Protein AF-A0ABD3ML19-F1 (afdb_monomer_lite)

Structure (mmCIF, N/CA/C/O backbone):
data_AF-A0ABD3ML19-F1
#
_entry.id   AF-A0ABD3ML19-F1
#
loop_
_atom_site.group_PDB
_atom_site.id
_atom_site.type_symbol
_atom_site.label_atom_id
_atom_site.label_alt_id
_atom_site.label_comp_id
_atom_site.label_asym_id
_atom_site.label_entity_id
_atom_site.label_seq_id
_atom_site.pdbx_PDB_ins_code
_atom_site.Cartn_x
_atom_site.Cartn_y
_atom_site.Cartn_z
_atom_site.occupancy
_atom_site.B_iso_or_equiv
_atom_site.auth_seq_id
_atom_site.auth_comp_id
_atom_site.auth_asym_id
_atom_site.auth_atom_id
_atom_site.pdbx_PDB_model_num
ATOM 1 N N . MET A 1 1 ? -21.922 10.630 5.874 1.00 62.25 1 MET A N 1
ATOM 2 C CA . MET A 1 1 ? -21.985 9.296 5.237 1.00 62.25 1 MET A CA 1
ATOM 3 C C . MET A 1 1 ? -21.032 8.283 5.878 1.00 62.25 1 MET A C 1
ATOM 5 O O . MET A 1 1 ? -21.517 7.328 6.463 1.00 62.25 1 MET A O 1
ATOM 9 N N . ILE A 1 2 ? -19.708 8.505 5.891 1.00 71.00 2 ILE A N 1
ATOM 10 C CA . ILE A 1 2 ? -18.731 7.549 6.473 1.00 71.00 2 ILE A CA 1
ATOM 11 C C . ILE A 1 2 ? -18.964 7.279 7.972 1.00 71.00 2 ILE A C 1
ATOM 13 O O . ILE A 1 2 ? -18.932 6.132 8.404 1.00 71.00 2 ILE A O 1
ATOM 17 N N . ARG A 1 3 ? -19.292 8.309 8.768 1.00 67.81 3 ARG A N 1
ATOM 18 C CA . ARG A 1 3 ? -19.617 8.132 10.199 1.00 67.81 3 ARG A CA 1
ATOM 19 C C . ARG A 1 3 ? -20.855 7.258 10.447 1.00 67.81 3 ARG A C 1
AT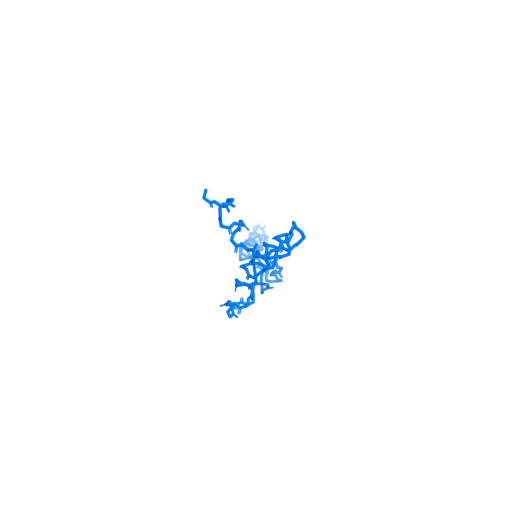OM 21 O O . ARG A 1 3 ? -20.867 6.504 11.409 1.00 67.81 3 ARG A O 1
ATOM 28 N N . GLN A 1 4 ? -21.861 7.322 9.573 1.00 76.00 4 GLN A N 1
ATOM 29 C CA . GLN A 1 4 ? -23.070 6.493 9.684 1.00 76.00 4 GLN A CA 1
ATOM 30 C C . GLN A 1 4 ? -22.781 5.024 9.341 1.00 76.00 4 GLN A C 1
ATOM 32 O O . GLN A 1 4 ? -23.364 4.128 9.941 1.00 76.00 4 GLN A O 1
ATOM 37 N N . LEU A 1 5 ? -21.852 4.775 8.412 1.00 72.69 5 LEU A N 1
ATOM 38 C CA . LEU A 1 5 ? -21.351 3.433 8.099 1.00 72.69 5 LEU A CA 1
ATOM 39 C C . LEU A 1 5 ? -20.512 2.854 9.246 1.00 72.69 5 LEU A C 1
ATOM 41 O O . LEU A 1 5 ? -20.691 1.693 9.596 1.00 72.69 5 LEU A O 1
ATOM 45 N N . LEU A 1 6 ? -19.665 3.663 9.890 1.00 68.12 6 LEU A N 1
ATOM 46 C CA . LEU A 1 6 ? -18.904 3.234 11.072 1.00 68.12 6 LEU A CA 1
ATOM 47 C C . LEU A 1 6 ? -19.811 2.885 12.261 1.00 68.12 6 LEU A C 1
ATOM 49 O O . LEU A 1 6 ? -19.542 1.927 12.974 1.00 68.12 6 LEU A O 1
ATOM 53 N N . GLN A 1 7 ? -20.911 3.618 12.446 1.00 71.19 7 GLN A N 1
ATOM 54 C CA . GLN A 1 7 ? -21.905 3.338 13.491 1.00 71.19 7 GLN A CA 1
ATOM 55 C C . GLN A 1 7 ? -22.711 2.051 13.251 1.00 71.19 7 GLN A C 1
ATOM 57 O O . GLN A 1 7 ? -23.351 1.560 14.176 1.00 71.19 7 GLN A O 1
ATOM 62 N N . ARG A 1 8 ? -22.693 1.497 12.030 1.00 77.44 8 ARG A N 1
ATOM 63 C CA . ARG A 1 8 ? -23.323 0.206 11.701 1.00 77.44 8 ARG A CA 1
ATOM 64 C C . ARG A 1 8 ? -22.439 -0.990 12.053 1.00 77.44 8 ARG A C 1
ATOM 66 O O . ARG A 1 8 ? -22.950 -2.105 12.076 1.00 77.44 8 ARG A O 1
ATOM 73 N N . LEU A 1 9 ? -21.146 -0.781 12.317 1.00 74.94 9 LEU A N 1
ATOM 74 C CA . LEU A 1 9 ? -20.258 -1.839 12.792 1.00 74.94 9 LEU A CA 1
ATOM 75 C C . LEU A 1 9 ? -20.494 -2.056 14.295 1.00 74.94 9 LEU A C 1
ATOM 77 O O . LEU A 1 9 ? -20.227 -1.141 15.078 1.00 74.94 9 LEU A O 1
ATOM 81 N N . PRO A 1 10 ? -20.991 -3.235 14.716 1.00 73.75 10 PRO A N 1
ATOM 82 C CA . PRO A 1 10 ? -21.176 -3.530 16.128 1.00 73.75 10 PRO A CA 1
ATOM 83 C C . PRO A 1 10 ? -19.806 -3.623 16.809 1.00 73.75 10 PRO A C 1
ATOM 85 O O . PRO A 1 10 ? -18.977 -4.457 16.452 1.00 73.75 10 PRO A O 1
ATOM 88 N N . GLY A 1 11 ? -19.556 -2.746 17.780 1.00 78.75 11 GLY A N 1
ATOM 89 C CA . GLY A 1 11 ? -18.314 -2.745 18.548 1.00 78.75 11 GLY A CA 1
ATOM 90 C C . GLY A 1 11 ? -17.912 -1.363 19.053 1.00 78.75 11 GLY A C 1
ATOM 91 O O . GLY A 1 11 ? -18.411 -0.336 18.595 1.00 78.75 11 GLY A O 1
ATOM 92 N N . GLY A 1 12 ? -17.000 -1.348 20.025 1.00 85.12 12 GLY A N 1
ATOM 93 C CA . GLY A 1 12 ? -16.412 -0.117 20.550 1.00 85.12 12 GLY A CA 1
ATOM 94 C C . GLY A 1 12 ? -15.369 0.484 19.604 1.00 85.12 12 GLY A C 1
ATOM 95 O O . GLY A 1 12 ? -15.089 -0.037 18.522 1.00 85.12 12 GLY A O 1
ATOM 96 N N . GLN A 1 13 ? -14.729 1.565 20.044 1.00 85.44 13 GLN A N 1
ATOM 97 C CA . GLN A 1 13 ? -13.725 2.285 19.253 1.00 85.44 13 GLN A CA 1
ATOM 98 C C . GLN A 1 13 ? -12.569 1.391 18.771 1.00 85.44 13 GLN A C 1
ATOM 100 O O . GLN A 1 13 ? -12.130 1.505 17.628 1.00 85.44 13 GLN A O 1
ATOM 105 N N . ASN A 1 14 ? -12.135 0.443 19.604 1.00 88.50 14 ASN A N 1
ATOM 106 C CA . ASN A 1 14 ? -11.073 -0.505 19.258 1.00 88.50 14 ASN A CA 1
ATOM 107 C C . ASN A 1 14 ? -11.479 -1.433 18.104 1.00 88.50 14 ASN A C 1
ATOM 109 O O . ASN A 1 14 ? -10.672 -1.713 17.221 1.00 88.50 14 ASN A O 1
ATOM 113 N N . THR A 1 15 ? -12.740 -1.871 18.071 1.00 89.06 15 THR A N 1
ATOM 114 C CA . THR A 1 15 ? -13.270 -2.717 16.995 1.00 89.06 15 THR A CA 1
ATOM 115 C C . THR A 1 15 ? -13.324 -1.948 15.678 1.00 89.06 15 THR A C 1
ATOM 117 O O . THR A 1 15 ? -12.925 -2.476 14.645 1.00 89.06 15 THR A O 1
ATOM 120 N N . GLN A 1 16 ? -13.751 -0.682 15.707 1.00 86.62 16 GLN A N 1
ATOM 121 C CA . GLN A 1 16 ? -13.775 0.166 14.511 1.00 86.62 16 GLN A CA 1
ATOM 122 C C . GLN A 1 16 ? -12.363 0.421 13.964 1.00 86.62 16 GLN A C 1
ATOM 124 O O . GLN A 1 16 ? -12.152 0.335 12.754 1.00 86.62 16 GLN A O 1
ATOM 129 N N . ALA A 1 17 ? -11.392 0.680 14.847 1.00 89.25 17 ALA A N 1
ATOM 130 C CA . ALA A 1 17 ? -9.993 0.857 14.467 1.00 89.25 17 ALA A CA 1
ATOM 1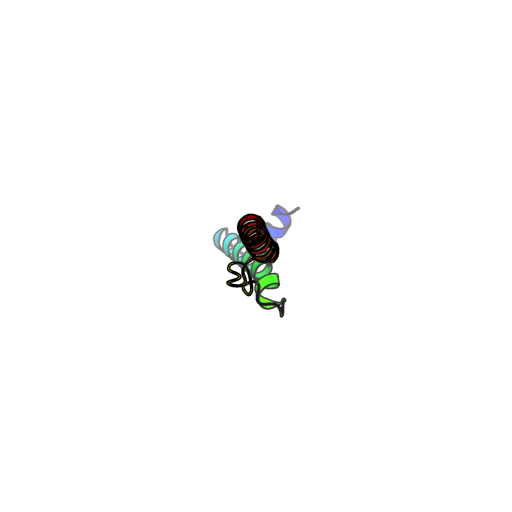31 C C . ALA A 1 17 ? -9.400 -0.418 13.851 1.00 89.25 17 ALA A C 1
ATOM 133 O O . ALA A 1 17 ? -8.749 -0.349 12.808 1.00 89.25 17 ALA A O 1
ATOM 134 N N . PHE A 1 18 ? -9.669 -1.581 14.448 1.00 91.81 18 PHE A N 1
ATOM 135 C CA . PHE A 1 18 ? -9.230 -2.868 13.915 1.00 91.81 18 PHE A CA 1
ATOM 136 C C . PHE A 1 18 ? -9.816 -3.127 12.524 1.00 91.81 18 PHE A C 1
ATOM 138 O O . PHE A 1 18 ? -9.062 -3.335 11.579 1.00 91.81 18 PHE A O 1
ATOM 145 N N . VAL A 1 19 ? -11.142 -3.019 12.370 1.00 90.94 19 VAL A N 1
ATOM 146 C CA . VAL A 1 19 ? -11.820 -3.255 11.086 1.00 90.94 19 VAL A CA 1
ATOM 147 C C . VAL A 1 19 ? -11.306 -2.304 10.007 1.00 90.94 19 VAL A C 1
ATOM 149 O O . VAL A 1 19 ? -10.990 -2.752 8.908 1.00 90.94 19 VAL A O 1
ATOM 152 N N . GLY A 1 20 ? -11.164 -1.011 10.315 1.00 90.81 20 GLY A N 1
ATOM 153 C CA . GLY A 1 20 ? -10.623 -0.033 9.370 1.00 90.81 20 GLY A CA 1
ATOM 154 C C . GLY A 1 20 ? -9.187 -0.352 8.945 1.00 90.81 20 GLY A C 1
ATOM 155 O O . GLY A 1 20 ? -8.868 -0.289 7.758 1.00 90.81 20 GLY A O 1
ATOM 156 N N . THR A 1 21 ? -8.342 -0.758 9.895 1.00 93.19 21 THR A N 1
ATOM 157 C CA . THR A 1 21 ? -6.940 -1.112 9.627 1.00 93.19 21 THR A CA 1
ATOM 158 C C . THR A 1 21 ? -6.836 -2.387 8.792 1.00 93.19 21 THR A C 1
ATOM 160 O O . THR A 1 21 ? -6.107 -2.411 7.803 1.00 93.19 21 THR A O 1
ATOM 163 N N . SER A 1 22 ? -7.600 -3.430 9.126 1.00 94.81 22 SER A N 1
ATOM 164 C CA . SER A 1 22 ? -7.638 -4.678 8.355 1.00 94.81 22 SER A CA 1
ATOM 165 C C . SER A 1 22 ? -8.138 -4.456 6.929 1.00 94.81 22 SER A C 1
ATOM 167 O O . SER A 1 22 ? -7.572 -5.018 5.994 1.00 94.81 22 SER A O 1
ATOM 169 N N . LEU A 1 23 ? -9.157 -3.610 6.744 1.00 93.75 23 LEU A N 1
ATOM 1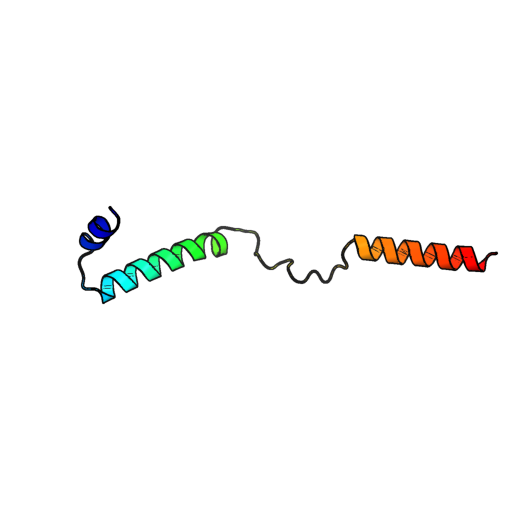70 C CA . LEU A 1 23 ? -9.684 -3.290 5.418 1.00 93.75 23 LEU A CA 1
ATOM 171 C C . LEU A 1 23 ? -8.642 -2.553 4.563 1.00 93.75 23 LEU A C 1
ATOM 173 O O . LEU A 1 23 ? -8.453 -2.884 3.394 1.00 93.75 23 LEU A O 1
ATOM 177 N N . LEU A 1 24 ? -7.934 -1.589 5.160 1.00 93.75 24 LEU A N 1
ATOM 178 C CA . LEU A 1 24 ? -6.871 -0.844 4.488 1.00 93.75 24 LEU A CA 1
ATOM 179 C C . LEU A 1 24 ? -5.701 -1.757 4.099 1.00 93.75 24 LEU A C 1
ATOM 181 O O . LEU A 1 24 ? -5.244 -1.713 2.960 1.00 93.75 24 LEU A O 1
ATOM 185 N N . LEU A 1 25 ? -5.252 -2.620 5.015 1.00 95.25 25 LEU A N 1
ATOM 186 C CA . LEU A 1 25 ? -4.203 -3.603 4.733 1.00 95.25 25 LEU A CA 1
ATOM 187 C C . LEU A 1 25 ? -4.620 -4.570 3.622 1.00 95.25 25 LEU A C 1
ATOM 189 O O . LEU A 1 25 ? -3.818 -4.857 2.738 1.00 95.25 25 LEU A O 1
ATOM 193 N N . GLY A 1 26 ? -5.878 -5.020 3.628 1.00 93.88 26 GLY A N 1
ATOM 194 C CA . GLY A 1 26 ? -6.433 -5.855 2.566 1.00 93.88 26 GLY A CA 1
ATOM 195 C C . GLY A 1 26 ? -6.366 -5.174 1.199 1.00 93.88 26 GLY A C 1
ATOM 196 O O . GLY A 1 26 ? -5.894 -5.779 0.240 1.00 93.88 26 GLY A O 1
ATOM 197 N N . LEU A 1 27 ? -6.752 -3.897 1.111 1.00 92.31 27 LEU A N 1
ATOM 198 C CA . LEU A 1 27 ? -6.657 -3.119 -0.130 1.00 92.31 27 LEU A CA 1
ATOM 199 C C . LEU A 1 27 ? -5.208 -2.947 -0.605 1.00 92.31 27 LEU A C 1
ATOM 201 O O . LEU A 1 27 ? -4.937 -3.098 -1.795 1.00 92.31 27 LEU A O 1
ATOM 205 N N . CYS A 1 28 ? -4.271 -2.685 0.308 1.00 88.62 28 CYS A N 1
ATOM 206 C CA . CYS A 1 28 ? -2.846 -2.588 -0.020 1.00 88.62 28 CYS A CA 1
ATOM 207 C C . CYS A 1 28 ? -2.243 -3.932 -0.460 1.00 88.62 28 CYS A C 1
ATOM 209 O O . CYS A 1 28 ? -1.292 -3.951 -1.239 1.00 88.62 28 CYS A O 1
ATOM 211 N N . ALA A 1 29 ? -2.799 -5.053 0.003 1.00 88.19 29 ALA A N 1
ATOM 212 C CA . ALA A 1 29 ? -2.356 -6.391 -0.370 1.00 88.19 29 ALA A CA 1
ATOM 213 C C . ALA A 1 29 ? -2.803 -6.794 -1.789 1.00 88.19 29 ALA A C 1
ATOM 215 O O . ALA A 1 29 ? -2.097 -7.550 -2.454 1.00 88.19 29 ALA A O 1
ATOM 216 N N . VAL A 1 30 ? -3.922 -6.261 -2.300 1.00 86.94 30 VAL A N 1
ATOM 217 C CA . VAL A 1 30 ? -4.428 -6.568 -3.654 1.00 86.94 30 VAL A CA 1
ATOM 218 C C . VAL A 1 30 ? -3.352 -6.416 -4.740 1.00 86.94 30 VAL A C 1
ATOM 220 O O . VAL A 1 30 ? -3.096 -7.401 -5.427 1.00 86.94 30 VAL A O 1
ATOM 223 N N . PRO A 1 31 ? -2.672 -5.267 -4.921 1.00 82.19 31 PRO A N 1
ATOM 224 C CA . PRO A 1 31 ? -1.648 -5.133 -5.959 1.00 82.19 31 PRO A CA 1
ATOM 225 C C . PRO A 1 31 ? -0.401 -5.996 -5.719 1.00 82.19 31 PRO A C 1
ATOM 227 O O . PRO A 1 31 ? 0.310 -6.272 -6.681 1.00 82.19 31 PRO A O 1
ATOM 230 N N . VAL A 1 32 ? -0.136 -6.410 -4.475 1.00 79.88 32 VAL A N 1
ATOM 231 C CA . VAL A 1 32 ? 0.997 -7.282 -4.122 1.00 79.88 32 VAL A CA 1
ATOM 232 C C . VAL A 1 32 ? 0.730 -8.725 -4.549 1.00 79.88 32 VAL A C 1
ATOM 234 O O . VAL A 1 32 ? 1.626 -9.374 -5.075 1.00 79.88 32 VAL A O 1
ATOM 237 N N . PHE A 1 33 ? -0.496 -9.217 -4.349 1.00 81.94 33 PHE A N 1
ATOM 238 C CA . PHE A 1 33 ? -0.850 -10.618 -4.608 1.00 81.94 33 PHE A CA 1
ATOM 239 C C . PHE A 1 33 ? -1.607 -10.852 -5.921 1.00 81.94 33 PHE A C 1
ATOM 241 O O . PHE A 1 33 ? -1.639 -11.978 -6.398 1.00 81.94 33 PHE A O 1
ATOM 248 N N . SER A 1 34 ? -2.218 -9.821 -6.512 1.00 79.94 34 SER A N 1
ATOM 249 C CA . SER A 1 34 ? -3.013 -9.958 -7.749 1.00 79.94 34 SER A CA 1
ATOM 250 C C . SER A 1 34 ? -2.205 -9.707 -9.021 1.00 79.94 34 SER A C 1
ATOM 252 O O . SER A 1 34 ? -2.730 -9.873 -10.118 1.00 79.94 34 SER A O 1
ATOM 254 N N . LYS A 1 35 ? -0.953 -9.255 -8.905 1.00 68.81 35 LYS A N 1
ATOM 255 C CA . LYS A 1 35 ? -0.060 -9.096 -10.054 1.00 68.81 35 LYS A CA 1
ATOM 256 C C . LYS A 1 35 ? 0.848 -10.319 -10.150 1.00 68.81 35 LYS A C 1
ATOM 258 O O . LYS A 1 35 ? 1.656 -10.546 -9.259 1.00 68.81 35 LYS A O 1
ATOM 263 N N . ASP A 1 36 ? 0.760 -11.047 -11.265 1.00 64.06 36 ASP A N 1
ATOM 264 C CA . ASP A 1 36 ? 1.726 -12.104 -11.620 1.00 64.06 36 ASP A CA 1
ATOM 265 C C . ASP A 1 36 ? 3.144 -11.544 -11.814 1.00 64.06 36 ASP A C 1
ATOM 267 O O . ASP A 1 36 ? 4.145 -12.254 -11.692 1.00 64.06 36 ASP A O 1
ATOM 271 N N . THR A 1 37 ? 3.252 -10.241 -12.084 1.00 63.94 37 THR A N 1
ATOM 272 C CA . THR A 1 37 ? 4.534 -9.551 -12.098 1.00 63.94 37 THR A CA 1
ATOM 273 C C . THR A 1 37 ? 4.953 -9.259 -10.662 1.00 63.94 37 THR A C 1
ATOM 275 O O . THR A 1 37 ? 4.358 -8.437 -9.965 1.00 63.94 37 THR A O 1
ATOM 278 N N . LYS A 1 38 ? 6.020 -9.922 -10.206 1.00 59.81 38 LYS A N 1
ATOM 279 C CA . LYS A 1 38 ? 6.707 -9.541 -8.969 1.00 59.81 38 LYS A CA 1
ATOM 280 C C . LYS A 1 38 ? 7.182 -8.095 -9.127 1.00 59.81 38 LYS A C 1
ATOM 282 O O . LYS A 1 38 ? 8.184 -7.842 -9.799 1.00 59.81 38 LYS A O 1
ATOM 287 N N . ALA A 1 39 ? 6.461 -7.140 -8.541 1.00 61.00 39 ALA A N 1
ATOM 288 C CA . ALA A 1 39 ? 6.936 -5.770 -8.402 1.00 61.00 39 ALA A CA 1
ATOM 289 C C . ALA A 1 39 ? 8.209 -5.821 -7.544 1.00 61.00 39 ALA A C 1
ATOM 291 O O . ALA A 1 39 ? 8.148 -5.995 -6.330 1.00 61.00 39 ALA A O 1
ATOM 292 N N . GLY A 1 40 ? 9.360 -5.808 -8.213 1.00 57.66 40 GLY A N 1
ATOM 293 C CA . GLY A 1 40 ? 10.649 -6.139 -7.611 1.00 57.66 40 GLY A CA 1
ATOM 294 C C . GLY A 1 40 ? 11.682 -6.700 -8.585 1.00 57.66 40 GLY A C 1
ATOM 295 O O . GLY A 1 40 ? 12.846 -6.766 -8.211 1.00 57.66 40 GLY A O 1
ATOM 296 N N . HIS A 1 41 ? 11.314 -7.058 -9.824 1.00 56.16 41 HIS A N 1
ATOM 297 C CA . HIS A 1 41 ? 12.331 -7.495 -10.788 1.00 56.16 41 HIS A CA 1
ATOM 298 C C . HIS A 1 41 ? 13.205 -6.344 -11.314 1.00 56.16 41 HIS A C 1
ATOM 300 O O . HIS A 1 41 ? 14.229 -6.639 -11.916 1.00 56.16 41 HIS A O 1
ATOM 306 N N . ASP A 1 42 ? 12.860 -5.061 -11.089 1.00 58.16 42 ASP A N 1
ATOM 307 C CA . ASP A 1 42 ? 13.759 -3.997 -11.551 1.00 58.16 42 ASP A CA 1
ATOM 308 C C . ASP A 1 42 ? 13.636 -2.606 -10.904 1.00 58.16 42 ASP A C 1
ATOM 310 O O . ASP A 1 42 ? 13.266 -1.622 -11.535 1.00 58.16 42 ASP A O 1
ATOM 314 N N . LEU A 1 43 ? 13.970 -2.491 -9.616 1.00 54.31 43 LEU A N 1
ATOM 315 C CA . LEU A 1 43 ? 14.422 -1.202 -9.047 1.00 54.31 43 LEU A CA 1
ATOM 316 C C . LEU A 1 43 ? 15.954 -1.147 -8.895 1.00 54.31 43 LEU A C 1
ATOM 318 O O . LEU A 1 43 ? 16.512 -0.099 -8.583 1.00 54.31 43 LEU A O 1
ATOM 322 N N . PHE A 1 44 ? 16.618 -2.276 -9.155 1.00 56.81 44 PHE A N 1
ATOM 323 C CA . PHE A 1 44 ? 18.065 -2.468 -9.139 1.00 56.81 44 PHE A CA 1
ATOM 324 C C . PHE A 1 44 ? 18.476 -3.313 -10.349 1.00 56.81 44 PHE A C 1
ATOM 326 O O . PHE A 1 44 ? 19.082 -4.374 -10.185 1.00 56.81 44 PHE A O 1
ATOM 333 N N . SER A 1 45 ? 18.122 -2.856 -11.554 1.00 60.19 45 SER A N 1
ATOM 334 C CA . SER A 1 45 ? 18.636 -3.452 -12.790 1.00 60.19 45 SER A CA 1
ATOM 335 C C . SER A 1 45 ? 20.136 -3.403 -12.740 1.00 60.19 45 SER A C 1
ATOM 337 O O . SER A 1 45 ? 20.742 -2.334 -12.774 1.00 60.19 45 SER A O 1
ATOM 339 N N . GLN A 1 46 ? 20.739 -4.574 -12.586 1.00 60.22 46 GLN A N 1
ATOM 340 C CA . GLN A 1 46 ? 22.170 -4.725 -12.789 1.00 60.22 46 GLN A CA 1
ATOM 341 C C . GLN A 1 46 ? 22.505 -4.650 -14.285 1.00 60.22 46 GLN A C 1
ATOM 343 O O . GLN A 1 46 ? 23.682 -4.567 -14.637 1.00 60.22 46 GLN A O 1
ATOM 348 N N . GLU A 1 47 ? 21.499 -4.625 -15.171 1.00 61.25 47 GLU A N 1
ATOM 349 C CA . GLU A 1 47 ? 21.704 -4.197 -16.546 1.00 61.25 47 GLU A CA 1
ATOM 350 C C . GLU A 1 47 ? 21.939 -2.687 -16.565 1.00 61.25 47 GLU A C 1
ATOM 352 O O . GLU A 1 47 ? 21.086 -1.880 -16.188 1.00 61.25 47 GLU A O 1
ATOM 357 N N . LYS A 1 48 ? 23.143 -2.297 -17.000 1.00 67.19 48 LYS A N 1
ATOM 358 C CA . LYS A 1 48 ? 23.449 -0.894 -17.278 1.00 67.19 48 LYS A CA 1
ATOM 359 C C . LYS A 1 48 ? 22.354 -0.344 -18.208 1.00 67.19 48 LYS A C 1
ATOM 361 O O . LYS A 1 48 ? 22.105 -0.955 -19.249 1.00 67.19 48 LYS A O 1
ATOM 366 N N . PRO A 1 49 ? 21.746 0.814 -17.891 1.00 74.38 49 PRO A N 1
ATOM 367 C CA . PRO A 1 49 ? 20.800 1.468 -18.783 1.00 74.38 49 PRO A CA 1
ATOM 368 C C . PRO A 1 49 ? 21.382 1.577 -20.195 1.00 74.38 49 PRO A C 1
ATOM 370 O O . PRO A 1 49 ? 22.555 1.930 -20.344 1.00 74.38 49 PRO A O 1
ATOM 373 N N . GLN A 1 50 ? 20.570 1.323 -21.226 1.00 72.50 50 GLN A N 1
ATOM 374 C CA . GLN A 1 50 ? 21.011 1.367 -22.630 1.00 72.50 50 GLN A CA 1
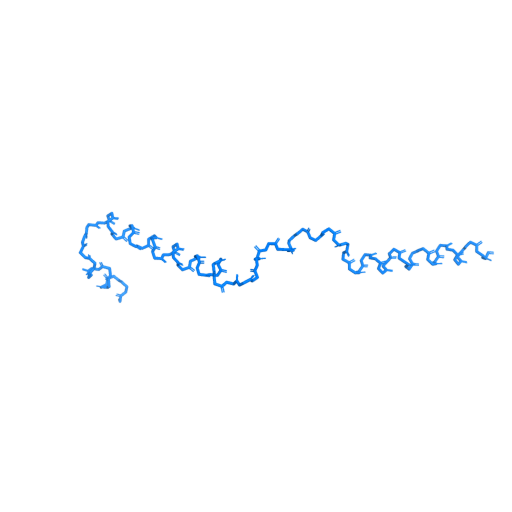ATOM 375 C C . GLN A 1 50 ? 21.727 2.683 -22.974 1.00 72.50 50 GLN A C 1
ATOM 377 O O . GLN A 1 50 ? 22.759 2.669 -23.639 1.00 72.50 50 GLN A O 1
ATOM 382 N N . ALA A 1 51 ? 21.272 3.800 -22.396 1.00 74.62 51 ALA A N 1
ATOM 383 C CA . ALA A 1 51 ? 21.906 5.110 -22.536 1.00 74.62 51 ALA A CA 1
ATOM 384 C C . ALA A 1 51 ? 23.382 5.151 -22.080 1.00 74.62 51 ALA A C 1
ATOM 386 O O . ALA A 1 51 ? 24.175 5.904 -22.639 1.00 74.62 51 ALA A O 1
ATOM 387 N N . ILE A 1 52 ? 23.776 4.353 -21.081 1.00 76.81 52 ILE A N 1
ATOM 388 C CA . ILE A 1 52 ? 25.171 4.262 -20.619 1.00 76.81 52 ILE A CA 1
ATOM 389 C C . ILE A 1 52 ? 25.994 3.396 -21.575 1.00 76.81 52 ILE A C 1
ATOM 391 O O . ILE A 1 52 ? 27.115 3.767 -21.917 1.00 76.81 52 ILE A O 1
ATOM 395 N N . ILE A 1 53 ? 25.436 2.272 -22.032 1.00 81.00 53 ILE A N 1
ATOM 396 C CA . ILE A 1 53 ? 26.105 1.355 -22.968 1.00 81.00 53 ILE A CA 1
ATOM 397 C C . ILE A 1 53 ? 26.399 2.070 -24.292 1.00 81.00 53 ILE A C 1
ATOM 399 O O . ILE A 1 53 ? 27.517 2.010 -24.809 1.00 81.00 53 ILE A O 1
ATOM 403 N N . GLU A 1 54 ? 25.416 2.795 -24.824 1.00 84.62 54 GLU A N 1
ATOM 404 C CA . GLU A 1 54 ? 25.568 3.571 -26.054 1.00 84.62 54 GLU A CA 1
ATOM 405 C C . GLU A 1 54 ? 26.638 4.656 -25.906 1.00 84.62 54 GLU A C 1
ATOM 407 O O . GLU A 1 54 ? 27.483 4.812 -26.792 1.00 84.62 54 GLU A O 1
ATOM 412 N N . ASN A 1 55 ? 26.666 5.347 -24.764 1.00 84.38 55 ASN A N 1
ATOM 413 C CA . ASN A 1 55 ? 27.641 6.398 -24.502 1.00 84.38 55 ASN A CA 1
ATOM 414 C C . ASN A 1 55 ? 29.070 5.841 -24.355 1.00 84.38 55 ASN A C 1
ATOM 416 O O . ASN A 1 55 ? 29.986 6.351 -24.997 1.00 84.38 55 ASN A O 1
ATOM 420 N N . GLU A 1 56 ? 29.265 4.736 -23.619 1.00 84.00 56 GLU A N 1
ATOM 421 C CA . GLU A 1 56 ? 30.561 4.034 -23.545 1.00 84.00 56 GLU A CA 1
ATOM 422 C C . GLU A 1 56 ? 31.048 3.601 -24.938 1.00 84.00 56 GLU A C 1
ATOM 424 O O . GLU A 1 56 ? 32.224 3.771 -25.273 1.00 84.00 56 GLU A O 1
ATOM 429 N N . SER A 1 57 ? 30.148 3.081 -25.780 1.00 83.75 57 SER A N 1
ATOM 430 C CA . SER A 1 57 ? 30.496 2.649 -27.138 1.00 83.75 57 SER A CA 1
ATOM 431 C C . SER A 1 57 ? 30.916 3.813 -28.041 1.00 83.75 57 SER A C 1
ATOM 433 O O . SER A 1 57 ? 31.832 3.666 -28.852 1.00 83.75 57 SER A O 1
ATOM 435 N N . ARG A 1 58 ? 30.277 4.978 -27.881 1.00 86.31 58 ARG A N 1
ATOM 436 C CA . ARG A 1 58 ? 30.566 6.194 -28.643 1.00 86.31 58 ARG A CA 1
ATOM 437 C C . ARG A 1 58 ? 31.891 6.819 -28.211 1.00 86.31 58 ARG A C 1
ATOM 439 O O . ARG A 1 58 ? 32.755 7.011 -29.056 1.00 86.31 58 ARG A O 1
ATOM 446 N N . LEU A 1 59 ? 32.100 7.005 -26.906 1.00 87.25 59 LEU A N 1
ATOM 447 C CA . LEU A 1 59 ? 33.367 7.485 -26.335 1.00 87.25 59 LEU A CA 1
ATOM 448 C C . LEU A 1 59 ? 34.560 6.628 -26.772 1.00 87.25 59 LEU A C 1
ATOM 450 O O . LEU A 1 59 ? 35.626 7.149 -27.096 1.00 87.25 59 LEU A O 1
ATOM 454 N N . ARG A 1 60 ? 34.381 5.303 -26.818 1.00 87.25 60 ARG A N 1
ATOM 455 C CA . ARG A 1 60 ? 35.431 4.385 -27.271 1.00 87.25 60 ARG A CA 1
ATOM 456 C C . ARG A 1 60 ? 35.761 4.551 -28.755 1.00 87.25 60 ARG A C 1
ATOM 458 O O . ARG A 1 60 ? 36.929 4.433 -29.116 1.00 87.25 60 ARG A O 1
ATOM 465 N N . LYS A 1 61 ? 34.762 4.798 -29.607 1.00 86.88 61 LYS A N 1
ATOM 466 C CA . LYS A 1 61 ? 34.970 5.061 -31.040 1.00 86.88 61 LYS A CA 1
ATOM 467 C C . LYS A 1 61 ? 35.683 6.389 -31.259 1.00 86.88 61 LYS A C 1
ATOM 469 O O . LYS A 1 61 ? 36.664 6.414 -31.994 1.00 86.88 61 LYS A O 1
ATOM 474 N N . ASP A 1 62 ? 35.245 7.438 -30.569 1.00 86.62 62 ASP A N 1
ATOM 475 C CA . ASP A 1 62 ? 35.845 8.770 -30.662 1.00 86.62 62 ASP A CA 1
ATOM 476 C C . ASP A 1 62 ? 37.324 8.723 -30.233 1.00 86.62 62 ASP A C 1
ATOM 478 O O . ASP A 1 62 ? 38.188 9.220 -30.946 1.00 86.62 62 ASP A O 1
ATOM 482 N N . TYR A 1 63 ? 37.647 8.014 -29.142 1.00 87.75 63 TYR A N 1
ATOM 483 C CA . TYR A 1 63 ? 39.033 7.834 -28.689 1.00 87.75 63 TYR A CA 1
ATOM 484 C C . TYR A 1 63 ? 39.924 7.091 -29.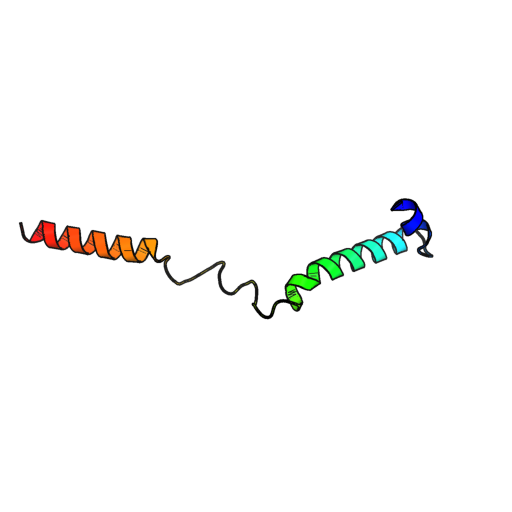698 1.00 87.75 63 TYR A C 1
ATOM 486 O O . TYR A 1 63 ? 41.086 7.451 -29.869 1.00 87.75 63 TYR A O 1
ATOM 494 N N . MET A 1 64 ? 39.406 6.045 -30.352 1.00 86.94 64 MET A N 1
ATOM 495 C CA . MET A 1 64 ? 40.166 5.326 -31.381 1.00 86.94 64 MET A CA 1
ATOM 496 C C . MET A 1 64 ? 40.371 6.191 -32.628 1.00 86.94 64 MET A C 1
ATOM 498 O O . MET A 1 64 ? 41.482 6.244 -33.140 1.00 86.94 64 MET A O 1
ATOM 502 N N . SER A 1 65 ? 39.336 6.919 -33.058 1.00 83.81 65 SER A N 1
ATOM 503 C CA . SER A 1 65 ? 39.413 7.829 -34.205 1.00 83.81 65 SER A CA 1
ATOM 504 C C . SER A 1 65 ? 40.414 8.962 -33.971 1.00 83.81 65 SER A C 1
ATOM 506 O O . SER A 1 65 ? 41.197 9.264 -34.859 1.00 83.81 65 SER A O 1
ATOM 508 N N . SER A 1 66 ? 40.443 9.558 -32.774 1.00 78.19 66 SER A N 1
ATOM 509 C CA . SER A 1 66 ? 41.403 10.619 -32.427 1.00 78.19 66 SER A CA 1
ATOM 510 C C . SER A 1 66 ? 42.842 10.129 -32.238 1.00 78.19 66 SER A C 1
ATOM 512 O O . SER A 1 66 ? 43.736 10.945 -32.049 1.00 78.19 66 SER A O 1
ATOM 514 N N . LYS A 1 67 ? 43.075 8.812 -32.213 1.00 71.44 67 LYS A N 1
ATOM 515 C CA . LYS A 1 67 ? 44.414 8.213 -32.121 1.00 71.44 67 LYS A CA 1
ATOM 516 C C . LYS A 1 67 ? 44.979 7.834 -33.497 1.00 71.44 67 LYS A C 1
ATOM 518 O O . LYS A 1 67 ? 46.171 7.552 -33.600 1.00 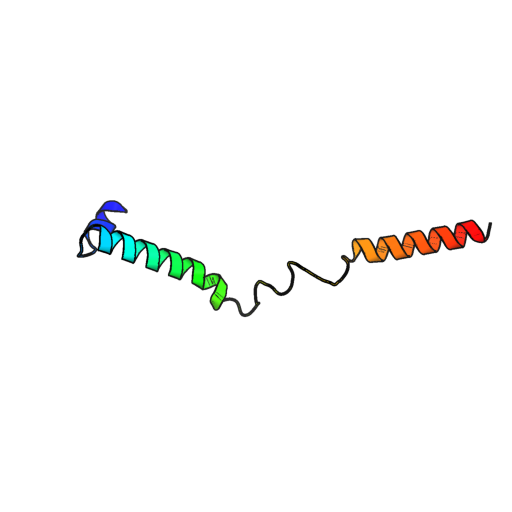71.44 67 LYS A O 1
ATOM 523 N N . GLU A 1 68 ? 44.121 7.762 -34.513 1.00 63.06 68 GLU A N 1
ATOM 524 C CA . GLU A 1 68 ? 44.493 7.466 -35.902 1.00 63.06 68 GLU A CA 1
ATOM 525 C C . GLU A 1 68 ? 44.814 8.732 -36.725 1.00 63.06 68 GLU A C 1
ATOM 527 O O . GLU A 1 68 ? 45.356 8.601 -37.822 1.00 63.06 68 GLU A O 1
ATOM 532 N N . GLU A 1 69 ? 44.540 9.930 -36.189 1.00 53.66 69 GLU A N 1
ATOM 533 C CA . GLU A 1 69 ? 45.039 11.235 -36.674 1.00 53.66 69 GLU A CA 1
ATOM 534 C C . GLU A 1 69 ? 46.373 11.622 -36.014 1.00 53.66 69 GLU A C 1
ATOM 536 O O . GLU A 1 69 ? 47.231 12.196 -36.727 1.00 53.66 69 GLU A O 1
#

Foldseek 3Di:
DVVVVLVPDPDDPVSSVVVVVVVVVVVVCCVCPVDPDNPPPDPPPPPDPPVVVVVVVVVVVVVVVVVVD

Radius of gyration: 27.57 Å; chains: 1; bounding box: 68×23×57 Å

pLDDT: mean 77.69, std 11.96, range [53.66, 95.25]

Sequence (69 aa):
MIRQLLQRLPGGQNTQAFVGTSLLLGLCAVPVFSKDTKAGHDLFSQEKPQAIIENESRLRKDYMSSKEE

Organism: NCBI:txid2934178

Secondary structure (DSSP, 8-state):
-HHHHHTTS-S-HHHHHHHHHHHHHHHHHHHHHS-SS-TTSSSS--SPPHHHHHHHHHHHHHHHHHHH-